Protein AF-C6J0B4-F1 (afdb_monomer)

Sequence (150 aa):
MKRYKYIAIGIILILLVAGTLIFLNHSKNTTFNEIVMKDINTDEISSLQVISRLYNSADEDERSITDKNEINKIVDYFSQLELKRTNLSNISYTESYWITIKVNRELAFGLILYDNHYINIFEYNRGRSSYYKITSKVDPPVVIQELFKK

Solvent-accessible surface area (backbone atoms only — not comparable to full-atom values): 8402 Å² total; per-residue (Å²): 122,68,67,62,52,55,51,51,51,51,51,52,50,50,51,50,53,52,50,49,52,51,60,72,65,61,51,60,71,48,38,42,35,75,73,52,50,71,82,45,62,77,88,47,51,51,34,39,40,39,35,41,39,39,72,90,49,93,65,67,53,78,46,78,43,65,54,66,67,61,50,49,53,55,50,53,58,48,50,69,35,31,29,33,55,46,88,66,84,80,76,88,56,64,39,34,39,41,34,39,40,18,41,82,80,38,76,46,37,39,36,40,37,33,68,83,45,32,37,37,43,31,36,56,88,74,75,44,73,48,33,27,36,53,69,49,86,63,76,78,64,58,64,73,60,48,76,72,60,130

Structure (mmCIF, N/CA/C/O backbone):
data_AF-C6J0B4-F1
#
_entry.id   AF-C6J0B4-F1
#
loop_
_atom_site.group_PDB
_atom_site.id
_atom_site.type_symbol
_atom_site.label_atom_id
_atom_site.label_alt_id
_atom_site.label_comp_id
_atom_site.label_asym_id
_atom_site.label_entity_id
_atom_site.label_seq_id
_atom_site.pdbx_PDB_ins_code
_atom_site.Cartn_x
_atom_site.Cartn_y
_atom_site.Cartn_z
_atom_site.occupancy
_atom_site.B_iso_or_equiv
_atom_site.auth_seq_id
_atom_site.auth_comp_id
_atom_site.auth_asym_id
_atom_site.auth_atom_id
_atom_site.pdbx_PDB_model_num
ATOM 1 N N . MET A 1 1 ? 35.478 -14.460 -47.235 1.00 58.78 1 MET A N 1
ATOM 2 C CA . MET A 1 1 ? 34.771 -15.229 -46.183 1.00 58.78 1 MET A CA 1
ATOM 3 C C . MET A 1 1 ? 34.960 -14.738 -44.739 1.00 58.78 1 MET A C 1
ATOM 5 O O . MET A 1 1 ? 34.064 -14.895 -43.928 1.00 58.78 1 MET A O 1
ATOM 9 N N . LYS A 1 2 ? 36.101 -14.150 -44.355 1.00 61.56 2 LYS A N 1
ATOM 10 C CA . LYS A 1 2 ? 36.332 -13.767 -42.946 1.00 61.56 2 LYS A CA 1
ATOM 11 C C . LYS A 1 2 ? 35.525 -12.534 -42.491 1.00 61.56 2 LYS A C 1
ATOM 13 O O . LYS A 1 2 ? 35.023 -12.520 -41.378 1.00 61.56 2 LYS A O 1
ATOM 18 N N . ARG A 1 3 ? 35.311 -11.549 -43.375 1.00 68.19 3 ARG A N 1
ATOM 19 C CA . ARG A 1 3 ? 34.573 -10.302 -43.070 1.00 68.19 3 ARG A CA 1
ATOM 20 C C . ARG A 1 3 ? 33.112 -10.524 -42.656 1.00 68.19 3 ARG A C 1
ATOM 22 O O . ARG A 1 3 ? 32.685 -9.935 -41.673 1.00 68.19 3 ARG A O 1
ATOM 29 N N . TYR A 1 4 ? 32.380 -11.421 -43.323 1.00 79.12 4 TYR A N 1
ATOM 30 C CA . TYR A 1 4 ? 30.997 -11.725 -42.930 1.00 79.12 4 TYR A CA 1
ATOM 31 C C . TYR A 1 4 ? 30.916 -12.425 -41.566 1.00 79.12 4 TYR A C 1
ATOM 33 O O . TYR A 1 4 ? 29.927 -12.256 -40.866 1.00 79.12 4 TYR A O 1
ATOM 41 N N . LYS A 1 5 ? 31.956 -13.175 -41.159 1.00 79.00 5 LYS A N 1
ATOM 42 C CA . LYS A 1 5 ? 32.008 -13.810 -39.833 1.00 79.00 5 LYS A CA 1
ATOM 43 C C . LYS A 1 5 ? 32.133 -12.760 -38.730 1.00 79.00 5 LYS A C 1
ATOM 45 O O . LYS A 1 5 ? 31.427 -12.851 -37.738 1.00 79.00 5 LYS A O 1
ATOM 50 N N . TYR A 1 6 ? 32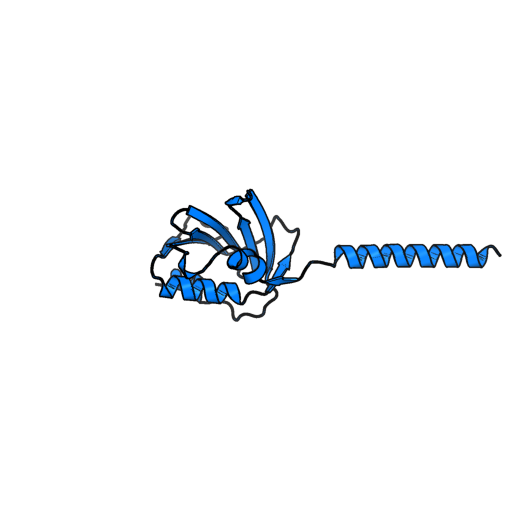.968 -11.739 -38.929 1.00 87.50 6 TYR A N 1
ATOM 51 C CA . TYR A 1 6 ? 33.092 -10.634 -37.972 1.00 87.50 6 TYR A CA 1
ATOM 52 C C . TYR A 1 6 ? 31.825 -9.773 -37.908 1.00 87.50 6 TYR A C 1
ATOM 54 O O . TYR A 1 6 ? 31.418 -9.383 -36.819 1.00 87.50 6 TYR A O 1
ATOM 62 N N . ILE A 1 7 ? 31.158 -9.544 -39.046 1.00 88.62 7 ILE A N 1
ATOM 63 C CA . ILE A 1 7 ? 29.858 -8.854 -39.082 1.00 88.62 7 ILE A CA 1
ATOM 64 C C . ILE A 1 7 ? 28.795 -9.672 -38.332 1.00 88.62 7 ILE A C 1
ATOM 66 O O . ILE A 1 7 ? 28.084 -9.122 -37.497 1.00 88.62 7 ILE A O 1
ATOM 70 N N . ALA A 1 8 ? 28.728 -10.988 -38.558 1.00 88.25 8 ALA A N 1
ATOM 71 C CA . ALA A 1 8 ? 27.793 -11.868 -37.859 1.00 88.25 8 ALA A CA 1
ATOM 72 C C . ALA A 1 8 ? 28.037 -11.897 -36.339 1.00 88.25 8 ALA A C 1
ATOM 74 O O . ALA A 1 8 ? 27.086 -11.805 -35.569 1.00 88.25 8 ALA A O 1
ATOM 75 N N . ILE A 1 9 ? 29.299 -11.953 -35.898 1.00 91.62 9 ILE A N 1
ATOM 76 C CA . ILE A 1 9 ? 29.663 -11.884 -34.472 1.00 91.62 9 ILE A CA 1
ATOM 77 C C . ILE A 1 9 ? 29.249 -10.536 -33.866 1.00 91.62 9 ILE A C 1
ATOM 79 O O . ILE A 1 9 ? 28.689 -10.507 -32.772 1.00 91.62 9 ILE A O 1
ATOM 83 N N . GLY A 1 10 ? 29.473 -9.429 -34.582 1.00 92.69 10 GLY A N 1
ATOM 84 C CA . GLY A 1 10 ? 29.047 -8.099 -34.145 1.00 92.69 10 GLY A CA 1
ATOM 85 C C . GLY A 1 10 ? 27.531 -7.995 -33.971 1.00 92.69 10 GLY A C 1
ATOM 86 O O . GLY A 1 10 ? 27.064 -7.497 -32.951 1.00 92.69 10 GLY A O 1
ATOM 87 N N . ILE A 1 11 ? 26.757 -8.536 -34.917 1.00 92.94 11 ILE A N 1
ATOM 88 C CA . ILE A 1 11 ? 25.289 -8.570 -34.832 1.00 92.94 11 ILE A CA 1
ATOM 89 C C . ILE A 1 11 ? 24.826 -9.415 -33.638 1.00 92.94 11 ILE A C 1
ATOM 91 O O . ILE A 1 11 ? 23.949 -8.984 -32.895 1.00 92.94 11 ILE A O 1
ATOM 95 N N . ILE A 1 12 ? 25.433 -10.584 -33.409 1.00 93.44 12 ILE A N 1
ATOM 96 C CA . ILE A 1 12 ? 25.102 -11.448 -32.264 1.00 93.44 12 ILE A CA 1
ATOM 97 C C . ILE A 1 12 ? 25.381 -10.733 -30.936 1.00 93.44 12 ILE A C 1
ATOM 99 O O . ILE A 1 12 ? 24.549 -10.781 -30.033 1.00 93.44 12 ILE A O 1
ATOM 103 N N . LEU A 1 13 ? 26.511 -10.031 -30.821 1.00 93.62 13 LEU A N 1
ATOM 104 C CA . LEU A 1 13 ? 26.839 -9.244 -29.629 1.00 93.62 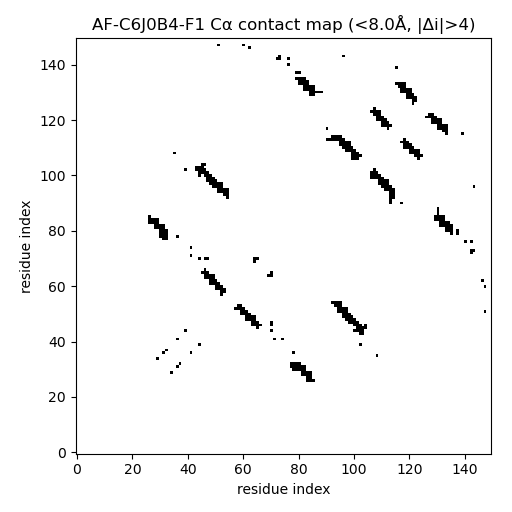13 LEU A CA 1
ATOM 105 C C . LEU A 1 13 ? 25.831 -8.115 -29.392 1.00 93.62 13 LEU A C 1
ATOM 107 O O . LEU A 1 13 ? 25.382 -7.933 -28.264 1.00 93.62 13 LEU A O 1
ATOM 111 N N . ILE A 1 14 ? 25.426 -7.399 -30.445 1.00 93.94 14 ILE A N 1
ATOM 112 C CA . ILE A 1 14 ? 24.409 -6.343 -30.345 1.00 93.94 14 ILE A CA 1
ATOM 113 C C . ILE A 1 14 ? 23.062 -6.925 -29.904 1.00 93.94 14 ILE A C 1
ATOM 115 O O . ILE A 1 14 ? 22.424 -6.363 -29.018 1.00 93.94 14 ILE A O 1
ATOM 119 N N . LEU A 1 15 ? 22.642 -8.062 -30.466 1.00 92.31 15 LEU A N 1
ATOM 120 C CA . LEU A 1 15 ? 21.395 -8.726 -30.080 1.00 92.31 15 LEU A CA 1
ATOM 121 C C . LEU A 1 15 ? 21.431 -9.238 -28.636 1.00 92.31 15 LEU A C 1
ATOM 123 O O . LEU A 1 15 ? 20.428 -9.128 -27.935 1.00 92.31 15 LEU A O 1
ATOM 127 N N . LEU A 1 16 ? 22.575 -9.742 -28.163 1.00 91.62 16 LEU A N 1
ATOM 128 C CA . LEU A 1 16 ? 22.752 -10.149 -26.767 1.00 91.62 16 LEU A CA 1
ATOM 129 C C . LEU A 1 16 ? 22.662 -8.953 -25.814 1.00 91.62 16 LEU A C 1
ATOM 131 O O . LEU A 1 16 ? 21.963 -9.039 -24.810 1.00 91.62 16 LEU A O 1
ATOM 135 N N . VAL A 1 17 ? 23.312 -7.831 -26.138 1.00 91.62 17 VAL A N 1
ATOM 136 C CA . VAL A 1 17 ? 23.243 -6.602 -25.329 1.00 91.62 17 VAL A CA 1
ATOM 137 C C . VAL A 1 17 ? 21.833 -6.007 -25.343 1.00 91.62 17 VAL A C 1
ATOM 139 O O . VAL A 1 17 ? 21.312 -5.619 -24.302 1.00 91.62 17 VAL A O 1
ATOM 142 N N . ALA A 1 18 ? 21.172 -5.966 -26.500 1.00 86.19 18 ALA A N 1
ATOM 143 C CA . ALA A 1 18 ? 19.791 -5.503 -26.593 1.00 86.19 18 ALA A CA 1
ATOM 144 C C . ALA A 1 18 ? 18.842 -6.417 -25.801 1.00 86.19 18 ALA A C 1
ATOM 146 O O . ALA A 1 18 ? 17.997 -5.930 -25.052 1.00 86.19 18 ALA A O 1
ATOM 147 N N . GLY A 1 19 ? 19.016 -7.737 -25.909 1.00 84.25 19 GLY A N 1
ATOM 148 C CA . GLY A 1 19 ? 18.235 -8.726 -25.172 1.00 84.25 19 GLY A CA 1
ATOM 149 C C . GLY A 1 19 ? 18.401 -8.608 -23.657 1.00 84.25 19 GLY A C 1
ATOM 150 O O . GLY A 1 19 ? 17.404 -8.636 -22.936 1.00 84.25 19 GLY A O 1
ATOM 151 N N . THR A 1 20 ? 19.627 -8.408 -23.159 1.00 77.94 20 THR A N 1
ATOM 152 C CA . THR A 1 20 ? 19.869 -8.206 -21.722 1.00 77.94 20 THR A CA 1
ATOM 153 C C . THR A 1 20 ? 19.296 -6.885 -21.233 1.00 77.94 20 THR A C 1
ATOM 155 O O . THR A 1 20 ? 18.648 -6.872 -20.192 1.00 77.94 20 THR A O 1
ATOM 158 N N . LEU A 1 21 ? 19.445 -5.792 -21.986 1.00 75.94 21 LEU A N 1
ATOM 159 C CA . LEU A 1 21 ? 18.843 -4.504 -21.630 1.00 75.94 21 LEU A CA 1
ATOM 160 C C . LEU A 1 21 ? 17.315 -4.587 -21.570 1.00 75.94 21 LEU A C 1
ATOM 162 O O . LEU A 1 21 ? 16.723 -4.090 -20.616 1.00 75.94 21 LEU A O 1
ATOM 166 N N . ILE A 1 22 ? 16.676 -5.251 -22.537 1.00 75.75 22 ILE A N 1
ATOM 167 C CA . ILE A 1 22 ? 15.222 -5.458 -22.543 1.00 75.75 22 ILE A CA 1
ATOM 168 C C . ILE A 1 22 ? 14.795 -6.312 -21.348 1.00 75.75 22 ILE A C 1
ATOM 170 O O . ILE A 1 22 ? 13.854 -5.938 -20.656 1.00 75.75 22 ILE A O 1
ATOM 174 N N . PHE A 1 23 ? 15.486 -7.420 -21.071 1.00 69.25 23 PHE A N 1
ATOM 175 C CA . PHE A 1 23 ? 15.176 -8.291 -19.935 1.00 69.25 23 PHE A CA 1
ATOM 176 C C . PHE A 1 23 ? 15.339 -7.568 -18.590 1.00 69.25 23 PHE A C 1
ATOM 178 O O . PHE A 1 23 ? 14.472 -7.672 -17.726 1.00 69.25 23 PHE A O 1
ATOM 185 N N . LEU A 1 24 ? 16.406 -6.779 -18.434 1.00 64.00 24 LEU A N 1
ATOM 186 C CA . LEU A 1 24 ? 16.653 -5.974 -17.236 1.00 64.00 24 LEU A CA 1
ATOM 187 C C . LEU A 1 24 ? 15.607 -4.864 -17.059 1.00 64.00 24 LEU A C 1
ATOM 189 O O . LEU A 1 24 ? 15.207 -4.579 -15.932 1.00 64.00 24 LEU A O 1
ATOM 193 N N . ASN A 1 25 ? 15.126 -4.270 -18.156 1.00 60.12 25 ASN A N 1
ATOM 194 C CA . ASN A 1 25 ? 14.063 -3.263 -18.124 1.00 60.12 25 ASN A CA 1
ATOM 195 C C . ASN A 1 25 ? 12.645 -3.841 -18.151 1.00 60.12 25 ASN A C 1
ATOM 197 O O . ASN A 1 25 ? 11.688 -3.070 -18.021 1.00 60.12 25 ASN A O 1
ATOM 201 N N . HIS A 1 26 ? 12.487 -5.164 -18.259 1.00 60.44 26 HIS A N 1
ATOM 202 C CA . HIS A 1 26 ? 11.203 -5.854 -18.151 1.00 60.44 26 HIS A CA 1
ATOM 203 C C . HIS A 1 26 ? 10.757 -5.934 -16.684 1.00 60.44 26 HIS A C 1
ATOM 205 O O . HIS A 1 26 ? 10.463 -6.984 -16.117 1.00 60.44 26 HIS A O 1
ATOM 211 N N . SER A 1 27 ? 10.726 -4.776 -16.039 1.00 59.16 27 SER A N 1
ATOM 212 C CA . SER A 1 27 ? 10.014 -4.583 -14.796 1.00 59.16 27 SER A CA 1
ATOM 213 C C . SER A 1 27 ? 8.532 -4.772 -15.089 1.00 59.16 27 SER A C 1
ATOM 215 O O . SER A 1 27 ? 7.940 -3.982 -15.824 1.00 59.16 27 SER A O 1
ATOM 217 N N . LYS A 1 28 ? 7.938 -5.799 -14.486 1.00 69.38 28 LYS A N 1
ATOM 218 C CA . LYS A 1 28 ? 6.504 -6.066 -14.574 1.00 69.38 28 LYS A CA 1
ATOM 219 C C . LYS A 1 28 ? 5.748 -4.882 -13.970 1.00 69.38 28 LYS A C 1
ATOM 221 O O . LYS A 1 28 ? 5.878 -4.619 -12.773 1.00 69.38 28 LYS A O 1
ATOM 226 N N . ASN A 1 29 ? 5.020 -4.157 -14.813 1.00 84.56 29 ASN A N 1
ATOM 227 C CA . ASN A 1 29 ? 3.954 -3.285 -14.342 1.00 84.56 29 ASN A CA 1
ATOM 228 C C . ASN A 1 29 ? 2.894 -4.184 -13.697 1.00 84.56 29 ASN A C 1
ATOM 230 O O . ASN A 1 29 ? 2.629 -5.280 -14.191 1.00 84.56 29 ASN A O 1
ATOM 234 N N . THR A 1 30 ? 2.352 -3.747 -12.575 1.00 91.06 30 THR A N 1
ATOM 235 C CA . THR A 1 30 ? 1.330 -4.451 -11.802 1.00 91.06 30 THR A CA 1
ATOM 236 C C . THR A 1 30 ? 0.481 -3.413 -11.079 1.00 91.06 30 THR A C 1
ATOM 238 O O . THR A 1 30 ? 0.769 -2.218 -11.151 1.00 91.06 30 THR A O 1
ATOM 241 N N . THR A 1 31 ? -0.569 -3.836 -10.392 1.00 92.75 31 THR A N 1
ATOM 242 C CA . THR A 1 31 ? -1.402 -2.942 -9.584 1.00 92.75 31 THR A CA 1
ATOM 243 C C . THR A 1 31 ? -1.359 -3.353 -8.123 1.00 92.75 31 THR A C 1
ATOM 245 O O . THR A 1 31 ? -1.049 -4.498 -7.786 1.00 92.75 31 THR A O 1
ATOM 248 N N . PHE A 1 32 ? -1.696 -2.425 -7.231 1.00 92.31 32 PHE A N 1
ATOM 249 C CA . PHE A 1 32 ? -1.879 -2.767 -5.823 1.00 92.31 32 PHE A CA 1
ATOM 250 C C . PHE A 1 32 ? -2.934 -3.869 -5.643 1.00 92.31 32 PHE A C 1
ATOM 252 O O . PHE A 1 32 ? -2.730 -4.798 -4.862 1.00 92.31 32 PHE A O 1
ATOM 259 N N . ASN A 1 33 ? -4.023 -3.817 -6.418 1.00 91.62 33 ASN A N 1
ATOM 260 C CA . ASN A 1 33 ? -5.073 -4.831 -6.381 1.00 91.62 33 ASN A CA 1
ATOM 261 C C . ASN A 1 33 ? -4.559 -6.234 -6.712 1.00 91.62 33 ASN A C 1
ATOM 263 O O . ASN A 1 33 ? -4.904 -7.189 -6.020 1.00 91.62 33 ASN A O 1
ATOM 267 N N . GLU A 1 34 ? -3.705 -6.368 -7.726 1.00 91.50 34 GLU A N 1
ATOM 268 C CA . GLU A 1 34 ? -3.117 -7.660 -8.099 1.00 91.50 34 GLU A CA 1
ATOM 269 C C . GLU A 1 34 ? -2.222 -8.257 -7.006 1.00 91.50 34 GLU A C 1
ATOM 271 O O . GLU A 1 34 ? -2.104 -9.482 -6.926 1.00 91.50 34 GLU A O 1
ATOM 276 N N . ILE A 1 35 ? -1.585 -7.410 -6.192 1.00 91.19 35 ILE A N 1
ATOM 277 C CA . ILE A 1 35 ? -0.647 -7.832 -5.146 1.00 91.19 35 ILE A CA 1
ATOM 278 C C . ILE A 1 35 ? -1.364 -8.103 -3.822 1.00 91.19 35 ILE A C 1
ATOM 280 O O . ILE A 1 35 ? -1.071 -9.101 -3.171 1.00 91.19 35 ILE A O 1
ATOM 284 N N . VAL A 1 36 ? -2.264 -7.208 -3.407 1.00 91.19 36 VAL A N 1
ATOM 285 C CA . VAL A 1 36 ? -2.860 -7.217 -2.062 1.00 91.19 36 VAL A CA 1
ATOM 286 C C . VAL A 1 36 ? -4.304 -7.708 -2.099 1.00 91.19 36 VAL A C 1
ATOM 288 O O . VAL A 1 36 ? -4.646 -8.678 -1.426 1.00 91.19 36 VAL A O 1
ATOM 291 N N . MET A 1 37 ? -5.153 -7.077 -2.913 1.00 88.94 37 MET A N 1
ATOM 292 C CA . MET A 1 37 ? -6.601 -7.346 -2.910 1.00 88.94 37 MET A CA 1
ATOM 293 C C . MET A 1 37 ? -6.980 -8.673 -3.566 1.00 88.94 37 MET A C 1
ATOM 295 O O . MET A 1 37 ? -8.067 -9.188 -3.343 1.00 88.94 37 MET A O 1
ATOM 299 N N . LYS A 1 38 ? -6.079 -9.279 -4.339 1.00 88.12 38 LYS A N 1
ATOM 300 C CA . LYS A 1 38 ? -6.272 -10.641 -4.843 1.00 88.12 38 LYS A CA 1
ATOM 301 C C . LYS A 1 38 ? -6.393 -11.673 -3.714 1.00 88.12 38 LYS A C 1
ATOM 303 O O . LYS A 1 38 ? -7.118 -12.654 -3.868 1.00 88.12 38 LYS A O 1
ATOM 308 N N . ASP A 1 39 ? -5.682 -11.448 -2.612 1.00 84.19 39 ASP A N 1
ATOM 309 C CA . ASP A 1 39 ? -5.573 -12.392 -1.499 1.00 84.19 39 ASP A CA 1
ATOM 310 C C . ASP A 1 39 ? -6.452 -11.971 -0.296 1.00 84.19 39 ASP A C 1
ATOM 312 O O . ASP A 1 39 ? -6.478 -12.678 0.711 1.00 84.19 39 ASP A O 1
ATOM 316 N N . ILE A 1 40 ? -7.174 -10.839 -0.381 1.00 86.88 40 ILE A N 1
ATOM 317 C CA . ILE A 1 40 ? -8.006 -10.286 0.703 1.00 86.88 40 ILE A CA 1
ATOM 318 C C . ILE A 1 40 ? -9.325 -9.736 0.168 1.00 86.88 40 ILE A C 1
ATOM 320 O O . ILE A 1 40 ? -9.341 -8.905 -0.735 1.00 86.88 40 ILE A O 1
ATOM 324 N N . ASN A 1 41 ? -10.427 -10.089 0.829 1.00 85.12 41 ASN A N 1
ATOM 325 C CA . ASN A 1 41 ? -11.686 -9.369 0.681 1.00 85.12 41 ASN A CA 1
ATOM 326 C C . ASN A 1 41 ? -11.714 -8.136 1.606 1.00 85.12 41 ASN A C 1
ATOM 328 O O . ASN A 1 41 ? -11.495 -8.251 2.813 1.00 85.12 41 ASN A O 1
ATOM 332 N N . THR A 1 42 ? -12.012 -6.954 1.058 1.00 84.25 42 THR A N 1
ATOM 333 C CA . THR A 1 42 ? -12.117 -5.691 1.809 1.00 84.25 42 THR A CA 1
ATOM 334 C C . THR A 1 42 ? -13.063 -5.793 3.012 1.00 84.25 42 THR A C 1
ATOM 336 O O . THR A 1 42 ? -12.772 -5.248 4.080 1.00 84.25 42 THR A O 1
ATOM 339 N N . ASP A 1 43 ? -14.148 -6.562 2.893 1.00 86.56 43 ASP A N 1
ATOM 340 C CA . ASP A 1 43 ? -15.111 -6.764 3.981 1.00 86.56 43 ASP A CA 1
ATOM 341 C C . ASP A 1 43 ? -14.507 -7.495 5.192 1.00 86.56 43 ASP A C 1
ATOM 343 O O . ASP A 1 43 ? -14.929 -7.275 6.332 1.00 86.56 43 ASP A O 1
ATOM 347 N N . GLU A 1 44 ? -13.463 -8.295 4.981 1.00 91.25 44 GLU A N 1
ATOM 348 C CA . GLU A 1 44 ? -12.772 -9.061 6.023 1.00 91.25 44 GLU A CA 1
ATOM 349 C C . GLU A 1 44 ? -11.674 -8.247 6.732 1.00 91.25 44 GLU A C 1
ATOM 351 O O . GLU A 1 44 ? -11.149 -8.666 7.772 1.00 91.25 44 GLU A O 1
ATOM 356 N N . ILE A 1 45 ? -11.343 -7.052 6.221 1.00 93.94 45 ILE A N 1
ATOM 357 C CA . ILE A 1 45 ? -10.387 -6.142 6.862 1.00 93.94 45 ILE A CA 1
ATOM 358 C C . ILE A 1 45 ? -10.984 -5.653 8.181 1.00 93.94 45 ILE A C 1
ATOM 360 O O . ILE A 1 45 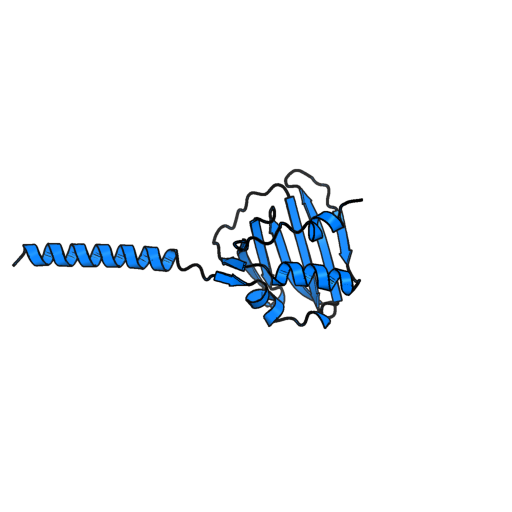? -11.919 -4.857 8.223 1.00 93.94 45 ILE A O 1
ATOM 364 N N . SER A 1 46 ? -10.434 -6.144 9.282 1.00 94.50 46 SER A N 1
ATOM 365 C CA . SER A 1 46 ? -10.887 -5.840 10.639 1.00 94.50 46 SER A CA 1
ATOM 366 C C . SER A 1 46 ? -10.413 -4.479 11.151 1.00 94.50 46 SER A C 1
ATOM 368 O O . SER A 1 46 ? -11.121 -3.850 11.932 1.00 94.50 46 SER A O 1
ATOM 370 N N . SER A 1 47 ? -9.226 -4.032 10.736 1.00 95.75 47 SER A N 1
ATOM 371 C CA . SER A 1 47 ? -8.662 -2.742 11.140 1.00 95.75 47 SER A CA 1
ATOM 372 C C . SER A 1 47 ? -7.449 -2.375 10.293 1.00 95.75 47 SER A C 1
ATOM 374 O O . SER A 1 47 ? -6.737 -3.264 9.811 1.00 95.75 47 SER A O 1
ATOM 376 N N . LEU A 1 48 ? -7.151 -1.081 10.232 1.00 95.75 48 LEU A N 1
ATOM 377 C CA . LEU A 1 48 ? -5.881 -0.547 9.754 1.00 95.75 48 LEU A CA 1
ATOM 378 C C . LEU A 1 48 ? -5.157 0.141 10.912 1.00 95.75 48 LEU A C 1
ATOM 380 O O . LEU A 1 48 ? -5.775 0.864 11.687 1.00 95.75 48 LEU A O 1
ATOM 384 N N . GLN A 1 49 ? -3.853 -0.067 11.028 1.00 95.62 49 GLN A N 1
ATOM 385 C CA . GLN A 1 49 ? -2.994 0.726 11.909 1.00 95.62 49 GLN A CA 1
ATOM 386 C C . GLN A 1 49 ? -2.093 1.572 11.021 1.00 95.62 49 GLN A C 1
ATOM 388 O O . GLN A 1 49 ? -1.436 1.014 10.147 1.00 95.62 49 GLN A O 1
ATOM 393 N N . VAL A 1 50 ? -2.081 2.887 11.218 1.00 94.12 50 VAL A N 1
ATOM 394 C CA . VAL A 1 50 ? -1.288 3.828 10.424 1.00 94.12 50 VAL A CA 1
ATOM 395 C C . VAL A 1 50 ? -0.369 4.596 11.357 1.00 94.12 50 VAL A C 1
ATOM 397 O O . VAL A 1 50 ? -0.845 5.258 12.275 1.00 94.12 50 VAL A O 1
ATOM 400 N N . ILE A 1 51 ? 0.934 4.515 11.111 1.00 93.19 51 ILE A N 1
ATOM 401 C CA . ILE A 1 51 ? 1.956 5.267 11.838 1.00 93.19 51 ILE A CA 1
ATOM 402 C C . ILE A 1 51 ? 2.603 6.243 10.857 1.00 93.19 51 ILE A C 1
ATOM 404 O O . ILE A 1 51 ? 3.140 5.829 9.827 1.00 93.19 51 ILE A O 1
ATOM 408 N N . SER A 1 52 ? 2.521 7.534 11.159 1.00 91.25 52 SER A N 1
ATOM 409 C CA . SER A 1 52 ? 3.220 8.594 10.434 1.00 91.25 52 SER A CA 1
ATOM 410 C C . SER A 1 52 ? 4.616 8.774 11.015 1.00 91.25 52 SER A C 1
ATOM 412 O O . SER A 1 52 ? 4.770 8.880 12.232 1.00 91.25 52 SER A O 1
ATOM 414 N N . ARG A 1 53 ? 5.633 8.829 10.151 1.00 88.06 53 ARG A N 1
ATOM 415 C CA . ARG A 1 53 ? 7.028 9.005 10.559 1.00 88.06 53 ARG A CA 1
ATOM 416 C C . ARG A 1 53 ? 7.774 9.956 9.632 1.00 88.06 53 ARG A C 1
ATOM 418 O O . ARG A 1 53 ? 7.874 9.711 8.429 1.00 88.06 53 ARG A O 1
ATOM 425 N N . LEU A 1 54 ? 8.378 10.989 10.213 1.00 86.44 54 LEU A N 1
ATOM 426 C CA . LEU A 1 54 ? 9.285 11.906 9.519 1.00 86.44 54 LEU A CA 1
ATOM 427 C C . LEU A 1 54 ? 10.730 11.403 9.619 1.00 86.44 54 LEU A C 1
ATOM 429 O O . LEU A 1 54 ? 11.152 10.930 10.671 1.00 86.44 54 LEU A O 1
ATOM 433 N N . TYR A 1 55 ? 11.508 11.533 8.542 1.00 79.06 55 TYR A N 1
ATOM 434 C CA . TYR A 1 55 ? 12.862 10.962 8.440 1.00 79.06 55 TYR A CA 1
ATOM 435 C C . TYR A 1 55 ? 13.810 11.377 9.585 1.00 79.06 55 TYR A C 1
ATOM 437 O O . TYR A 1 55 ? 14.605 10.564 10.048 1.00 79.06 55 TYR A O 1
ATOM 445 N N . ASN A 1 56 ? 13.691 12.614 10.079 1.00 80.06 56 ASN A N 1
ATOM 446 C CA . ASN A 1 56 ? 14.537 13.170 11.144 1.00 80.06 56 ASN A CA 1
ATOM 447 C C . ASN A 1 56 ? 13.788 13.428 12.463 1.00 80.06 56 ASN A C 1
ATOM 449 O O . ASN A 1 56 ? 14.284 14.187 13.294 1.00 80.06 56 ASN A O 1
ATOM 453 N N . SER A 1 57 ? 12.603 12.842 12.654 1.00 79.94 57 SER A N 1
ATOM 454 C CA . SER A 1 57 ? 11.862 12.973 13.911 1.00 79.94 57 SER A CA 1
ATOM 455 C C . SER A 1 57 ? 11.808 11.647 14.660 1.00 79.94 57 SER A C 1
ATOM 457 O O . SER A 1 57 ? 11.691 10.582 14.054 1.00 79.94 57 SER A O 1
ATOM 459 N N . ALA A 1 58 ? 11.897 11.728 15.987 1.00 78.44 58 ALA A N 1
ATOM 460 C CA . ALA A 1 58 ? 11.529 10.627 16.873 1.00 78.44 58 ALA A CA 1
ATOM 461 C C . ALA A 1 58 ? 10.017 10.607 17.153 1.00 78.44 58 ALA A C 1
ATOM 463 O O . ALA A 1 58 ? 9.522 9.632 17.712 1.00 78.44 58 ALA A O 1
ATOM 464 N N . ASP A 1 59 ? 9.306 11.671 16.772 1.00 80.62 59 ASP A N 1
ATOM 465 C CA . ASP A 1 59 ? 7.864 11.758 16.930 1.00 80.62 59 ASP A CA 1
ATOM 466 C C . ASP A 1 59 ? 7.184 10.870 15.887 1.00 80.62 59 ASP A C 1
ATOM 468 O O . ASP A 1 59 ? 7.413 10.997 14.678 1.00 80.62 59 ASP A O 1
ATOM 472 N N . GLU A 1 60 ? 6.342 9.974 16.385 1.00 86.69 60 GLU A N 1
ATOM 473 C CA . GLU A 1 60 ? 5.483 9.105 15.598 1.00 86.69 60 GLU A CA 1
ATOM 474 C C . GLU A 1 60 ? 4.040 9.378 16.020 1.00 86.69 60 GLU A C 1
ATOM 476 O O . GLU A 1 60 ? 3.714 9.352 17.208 1.00 86.69 60 GLU A O 1
ATOM 481 N N . ASP A 1 61 ? 3.175 9.641 15.043 1.00 88.56 61 ASP A N 1
ATOM 482 C CA . ASP A 1 61 ? 1.737 9.714 15.279 1.00 88.56 61 ASP A CA 1
ATOM 483 C C . ASP A 1 61 ? 1.103 8.406 14.822 1.00 88.56 61 ASP A C 1
ATOM 485 O O . ASP A 1 61 ? 1.268 7.989 13.673 1.00 88.56 61 ASP A O 1
ATOM 489 N N . GLU A 1 62 ? 0.339 7.774 15.707 1.00 92.69 62 GLU A N 1
ATOM 490 C CA . GLU A 1 62 ? -0.354 6.523 15.425 1.00 92.69 62 GLU A CA 1
ATOM 491 C C . GLU A 1 62 ? -1.872 6.724 15.390 1.00 92.69 62 GLU A C 1
ATOM 493 O O . GLU A 1 62 ? -2.475 7.355 16.262 1.00 92.69 62 GLU A O 1
ATOM 498 N N . ARG A 1 63 ? -2.512 6.128 14.384 1.00 93.25 63 ARG A N 1
ATOM 499 C CA . ARG A 1 63 ? -3.965 6.038 14.239 1.00 93.25 63 ARG A CA 1
ATOM 500 C C . ARG A 1 63 ? -4.370 4.578 14.061 1.00 93.25 63 ARG A C 1
ATOM 502 O O . ARG A 1 63 ? -3.887 3.894 13.160 1.00 93.25 63 ARG A O 1
ATOM 509 N N . SER A 1 64 ? -5.304 4.119 14.890 1.00 94.56 64 SER A N 1
ATOM 510 C CA . SER A 1 64 ? -5.995 2.841 14.705 1.00 94.56 64 SER A CA 1
ATOM 511 C C . SER A 1 64 ? -7.375 3.103 14.115 1.00 94.56 64 SER A C 1
ATOM 513 O O . SER A 1 64 ? -8.174 3.834 14.700 1.00 94.56 64 SER A O 1
ATOM 515 N N . ILE A 1 65 ? -7.639 2.524 12.949 1.00 94.62 65 ILE A N 1
ATOM 516 C CA . ILE A 1 65 ? -8.850 2.738 12.163 1.00 94.62 65 ILE A CA 1
ATOM 517 C C . ILE A 1 65 ? -9.651 1.441 12.159 1.00 94.62 65 ILE A C 1
ATOM 519 O O . ILE A 1 65 ? -9.199 0.408 11.659 1.00 94.62 65 ILE A O 1
ATOM 523 N N . THR A 1 66 ? -10.856 1.508 12.715 1.00 95.12 66 THR A N 1
ATOM 524 C CA . THR A 1 66 ? -11.832 0.408 12.746 1.00 95.12 66 THR A CA 1
ATOM 525 C C . THR A 1 66 ? -13.138 0.765 12.039 1.00 95.12 66 THR A C 1
ATOM 527 O O . THR A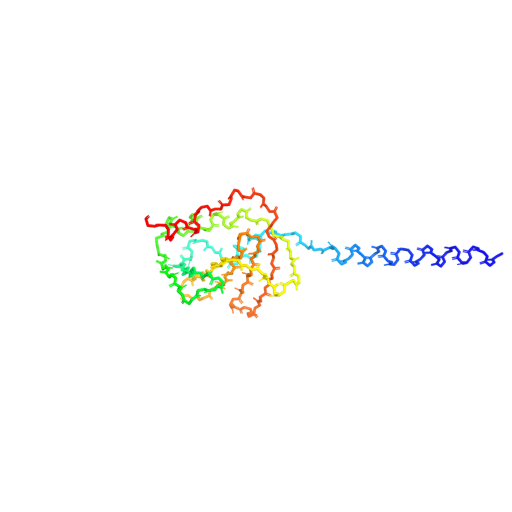 1 66 ? -13.945 -0.127 11.774 1.00 95.12 66 THR A O 1
ATOM 530 N N . ASP A 1 67 ? -13.348 2.045 11.708 1.00 94.38 67 ASP A N 1
ATOM 531 C CA . ASP A 1 67 ? -14.504 2.485 10.934 1.00 94.38 67 ASP A CA 1
ATOM 532 C C . ASP A 1 67 ? -14.430 1.936 9.506 1.00 94.38 67 ASP A C 1
ATOM 534 O O . ASP A 1 67 ? -13.454 2.137 8.781 1.00 94.38 67 ASP A O 1
ATOM 538 N N . LYS A 1 68 ? -15.485 1.236 9.088 1.00 92.88 68 LYS A N 1
ATOM 539 C CA . LYS A 1 68 ? -15.523 0.572 7.783 1.00 92.88 68 LYS A CA 1
ATOM 540 C C . LYS A 1 68 ? -15.517 1.551 6.612 1.00 92.88 68 LYS A C 1
ATOM 542 O O . LYS A 1 68 ? -14.940 1.227 5.579 1.00 92.88 68 LYS A O 1
ATOM 547 N N . ASN A 1 69 ? -16.107 2.737 6.752 1.00 91.75 69 ASN A N 1
ATOM 548 C CA . ASN A 1 69 ? -16.102 3.718 5.669 1.00 91.75 69 ASN A CA 1
ATOM 549 C C . ASN A 1 69 ? -14.701 4.305 5.477 1.00 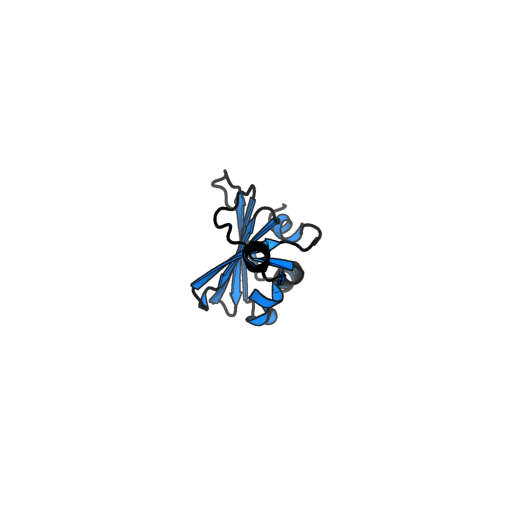91.75 69 ASN A C 1
ATOM 551 O O . ASN A 1 69 ? -14.264 4.488 4.344 1.00 91.75 69 ASN A O 1
ATOM 555 N N . GLU A 1 70 ? -13.987 4.575 6.567 1.00 91.75 70 GLU A N 1
ATOM 556 C CA . GLU A 1 70 ? -12.604 5.052 6.535 1.00 91.75 70 GLU A CA 1
ATOM 557 C C . GLU A 1 70 ? -11.648 3.989 5.975 1.00 91.75 70 GLU A C 1
ATOM 559 O O . GLU A 1 70 ? -10.847 4.293 5.089 1.00 91.75 70 GLU A O 1
ATOM 564 N N . ILE A 1 71 ? -11.807 2.724 6.387 1.00 93.44 71 ILE A N 1
ATOM 565 C CA . ILE A 1 71 ? -11.081 1.586 5.799 1.00 93.44 71 ILE A CA 1
ATOM 566 C C . ILE A 1 71 ? -11.327 1.519 4.290 1.00 93.44 71 ILE A C 1
ATOM 568 O O . ILE A 1 71 ? -10.367 1.467 3.523 1.00 93.44 71 ILE A O 1
ATOM 572 N N . ASN A 1 72 ? -12.589 1.566 3.856 1.00 91.75 72 ASN A N 1
ATOM 573 C CA . ASN A 1 72 ? -12.944 1.476 2.441 1.00 91.75 72 ASN A CA 1
ATOM 574 C C . ASN A 1 72 ? -12.356 2.631 1.626 1.00 91.75 72 ASN A C 1
ATOM 576 O O . ASN A 1 72 ? -11.862 2.392 0.532 1.00 91.75 72 ASN A O 1
ATOM 580 N N . LYS A 1 73 ? -12.337 3.859 2.160 1.00 90.56 73 LYS A N 1
ATOM 581 C CA . LYS A 1 73 ? -11.697 5.010 1.498 1.00 90.56 73 LYS A CA 1
ATOM 582 C C . LYS A 1 73 ? -10.196 4.805 1.299 1.00 90.56 73 LYS A C 1
ATOM 584 O O . LYS A 1 73 ? -9.676 5.085 0.223 1.00 90.56 73 LYS A O 1
ATOM 589 N N . ILE A 1 74 ? -9.499 4.317 2.325 1.00 91.50 74 ILE A N 1
ATOM 590 C CA . ILE A 1 74 ? -8.054 4.062 2.254 1.00 91.50 74 ILE A CA 1
ATOM 591 C C . ILE A 1 74 ? -7.759 2.936 1.259 1.00 91.50 74 ILE A C 1
ATOM 593 O O . ILE A 1 74 ? -6.867 3.056 0.421 1.00 91.50 74 ILE A O 1
ATOM 597 N N . VAL A 1 75 ? -8.524 1.850 1.339 1.00 91.25 75 VAL A N 1
ATOM 598 C CA . VAL A 1 75 ? -8.426 0.705 0.432 1.00 91.25 75 VAL A CA 1
ATOM 599 C C . VAL A 1 75 ? -8.683 1.118 -1.013 1.00 91.25 75 VAL A C 1
ATOM 601 O O . VAL A 1 75 ? -7.888 0.765 -1.881 1.00 91.25 75 VAL A O 1
ATOM 604 N N . ASP A 1 76 ? -9.743 1.885 -1.266 1.00 89.38 76 ASP A N 1
ATOM 605 C CA . ASP A 1 76 ? -10.098 2.366 -2.600 1.00 89.38 76 ASP A CA 1
ATOM 606 C C . ASP A 1 76 ? -8.992 3.242 -3.190 1.00 89.38 76 ASP A C 1
ATOM 608 O O . ASP A 1 76 ? -8.599 3.033 -4.337 1.00 89.38 76 ASP A O 1
ATOM 612 N N . TYR A 1 77 ? -8.398 4.131 -2.387 1.00 89.06 77 TYR A N 1
ATOM 613 C CA . TYR A 1 77 ? -7.224 4.891 -2.810 1.00 89.06 77 TYR A CA 1
ATOM 614 C C . TYR A 1 77 ? -6.082 3.969 -3.268 1.00 89.06 77 TYR A C 1
ATOM 616 O O . TYR A 1 77 ? -5.571 4.113 -4.381 1.00 89.06 77 TYR A O 1
ATOM 624 N N . PHE A 1 78 ? -5.686 3.000 -2.434 1.00 90.81 78 PHE A N 1
ATOM 625 C CA . PHE A 1 78 ? -4.594 2.095 -2.792 1.00 90.81 78 PHE A CA 1
ATOM 626 C C . PHE A 1 78 ? -4.937 1.241 -4.016 1.00 90.81 78 PHE A C 1
ATOM 628 O O . PHE A 1 78 ? -4.060 0.984 -4.837 1.00 90.81 78 PHE A O 1
ATOM 635 N N . SER A 1 79 ? -6.203 0.852 -4.179 1.00 89.25 79 SER A N 1
ATOM 636 C CA . SER A 1 79 ? -6.685 0.020 -5.287 1.00 89.25 79 SER A CA 1
ATOM 637 C C . SER A 1 79 ? -6.429 0.629 -6.674 1.00 89.25 79 SER A C 1
ATOM 639 O O . SER A 1 79 ? -6.261 -0.101 -7.652 1.00 89.25 79 SER A O 1
ATOM 641 N N . GLN A 1 80 ? -6.336 1.960 -6.741 1.00 89.38 80 GLN A N 1
ATOM 642 C CA . GLN A 1 80 ? -6.102 2.733 -7.962 1.00 89.38 80 GLN A CA 1
ATOM 643 C C . GLN A 1 80 ? -4.612 2.842 -8.331 1.00 89.38 80 GLN A C 1
ATOM 645 O O . GLN A 1 80 ? -4.278 3.369 -9.393 1.00 89.38 80 GLN A O 1
ATOM 650 N N . LEU A 1 81 ? -3.700 2.365 -7.474 1.00 91.25 81 LEU A N 1
ATOM 651 C CA . LEU A 1 81 ? -2.266 2.512 -7.704 1.00 91.25 81 LEU A CA 1
ATOM 652 C C . LEU A 1 81 ? -1.735 1.523 -8.743 1.00 91.25 81 LEU A C 1
ATOM 654 O O . LEU A 1 81 ? -1.815 0.298 -8.590 1.00 91.25 81 LEU A O 1
ATOM 658 N N . GLU A 1 82 ? -1.067 2.085 -9.746 1.00 92.69 82 GLU A N 1
ATOM 659 C CA . GLU A 1 82 ? -0.203 1.352 -10.663 1.00 92.69 82 GLU A CA 1
ATOM 660 C C . GLU A 1 82 ? 1.225 1.342 -10.126 1.00 92.69 82 GLU A C 1
ATOM 662 O O . GLU A 1 82 ? 1.783 2.371 -9.726 1.00 92.69 82 GLU A O 1
ATOM 667 N N . LEU A 1 83 ? 1.825 0.159 -10.139 1.00 93.06 83 LEU A N 1
ATOM 668 C CA . LEU A 1 83 ? 3.080 -0.139 -9.479 1.00 93.06 83 LEU A CA 1
ATOM 669 C C . LEU A 1 83 ? 4.078 -0.734 -10.467 1.00 93.06 83 LEU A C 1
ATOM 671 O O . LEU A 1 83 ? 3.786 -1.642 -11.245 1.00 93.06 83 LEU A O 1
ATOM 675 N N . LYS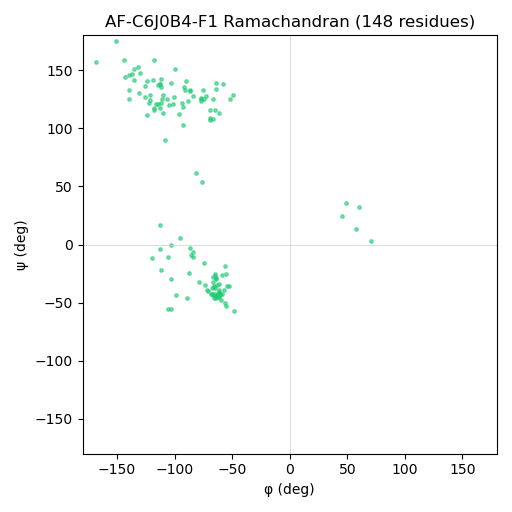 A 1 84 ? 5.316 -0.257 -10.377 1.00 92.00 84 LYS A N 1
ATOM 676 C CA . LYS A 1 84 ? 6.451 -0.767 -11.137 1.00 92.00 84 LYS A CA 1
ATOM 677 C C . LYS A 1 84 ? 7.495 -1.317 -10.176 1.00 92.00 84 LYS A C 1
ATOM 679 O O . LYS A 1 84 ? 8.059 -0.564 -9.382 1.00 92.00 84 LYS A O 1
ATOM 684 N N . ARG A 1 85 ? 7.755 -2.628 -10.225 1.00 91.25 85 ARG A N 1
ATOM 685 C CA . ARG A 1 85 ? 8.705 -3.274 -9.304 1.00 91.25 85 ARG A CA 1
ATOM 686 C C . ARG A 1 85 ? 10.096 -2.645 -9.416 1.00 91.25 85 ARG A C 1
ATOM 688 O O . ARG A 1 85 ? 10.584 -2.391 -10.515 1.00 91.25 85 ARG A O 1
ATOM 695 N N . THR A 1 86 ? 10.744 -2.428 -8.277 1.00 88.50 86 THR A N 1
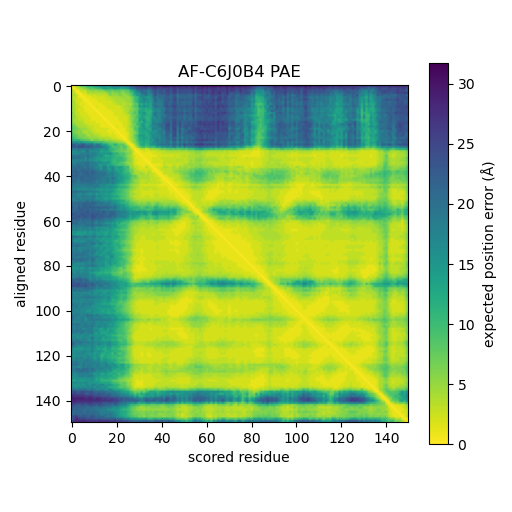ATOM 696 C CA . THR A 1 86 ? 12.104 -1.889 -8.204 1.00 88.50 86 THR A CA 1
ATOM 697 C C . THR A 1 86 ? 12.978 -2.719 -7.268 1.00 88.50 86 THR A C 1
ATOM 699 O O . THR A 1 86 ? 12.490 -3.352 -6.336 1.00 88.50 86 THR A O 1
ATOM 702 N N . ASN A 1 87 ? 14.286 -2.705 -7.525 1.00 84.62 87 ASN A N 1
ATOM 703 C CA . ASN A 1 87 ? 15.298 -3.333 -6.671 1.00 84.62 87 ASN A CA 1
ATOM 704 C C . ASN A 1 87 ? 15.919 -2.333 -5.677 1.00 84.62 87 ASN A C 1
ATOM 706 O O . ASN A 1 87 ? 16.886 -2.665 -4.997 1.00 84.62 87 ASN A O 1
ATOM 710 N N . LEU A 1 88 ? 15.405 -1.099 -5.618 1.00 78.69 88 LEU A N 1
ATOM 711 C CA . LEU A 1 88 ? 15.842 -0.094 -4.652 1.00 78.69 88 LEU A CA 1
ATOM 712 C C . LEU A 1 88 ? 15.388 -0.507 -3.247 1.00 78.69 88 LEU A C 1
ATOM 714 O O . LEU A 1 88 ? 14.205 -0.413 -2.935 1.00 78.69 88 LEU A O 1
ATOM 718 N N . SER A 1 89 ? 16.325 -0.954 -2.411 1.00 71.25 89 SER A N 1
ATOM 719 C CA . SER A 1 89 ? 16.072 -1.251 -0.994 1.00 71.25 89 SER A CA 1
ATOM 720 C C . SER A 1 89 ? 16.242 -0.028 -0.088 1.00 71.25 89 SER A C 1
ATOM 722 O O . SER A 1 89 ? 15.641 0.029 0.979 1.00 71.25 89 SER A O 1
ATOM 724 N N . ASN A 1 90 ? 17.035 0.961 -0.520 1.00 80.19 90 ASN A N 1
ATOM 725 C CA . ASN A 1 90 ? 17.288 2.203 0.214 1.00 80.19 90 ASN A CA 1
ATOM 726 C C . ASN A 1 90 ? 16.578 3.361 -0.489 1.00 80.19 90 ASN A C 1
ATOM 728 O O . ASN A 1 90 ? 17.131 3.985 -1.396 1.00 80.19 90 ASN A O 1
ATOM 732 N N . ILE A 1 91 ? 15.334 3.615 -0.091 1.00 85.81 91 ILE A N 1
ATOM 733 C CA . ILE A 1 91 ? 14.549 4.750 -0.579 1.00 85.81 91 ILE A CA 1
ATOM 734 C C . ILE A 1 91 ? 14.850 5.944 0.326 1.00 85.81 91 ILE A C 1
ATOM 736 O O . ILE A 1 91 ? 14.697 5.851 1.540 1.00 85.81 91 ILE A O 1
ATOM 740 N N . SER A 1 92 ? 15.304 7.053 -0.258 1.00 87.44 92 SER A N 1
ATOM 741 C CA . SER A 1 92 ? 15.356 8.338 0.444 1.00 87.44 92 SER A CA 1
ATOM 742 C C . SER A 1 92 ? 13.939 8.895 0.523 1.00 87.44 92 SER A C 1
ATOM 744 O O . SER A 1 92 ? 13.225 8.862 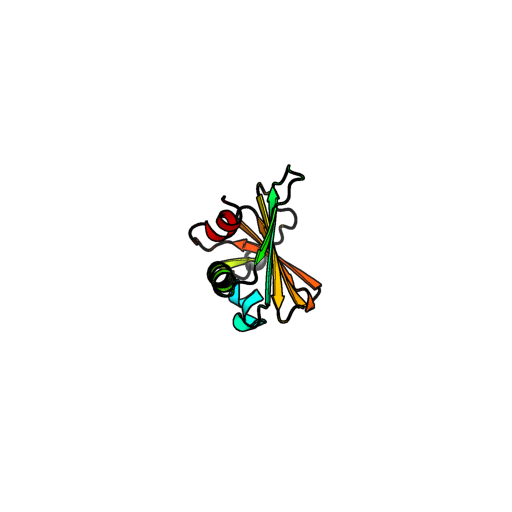-0.479 1.00 87.44 92 SER A O 1
ATOM 746 N N . TYR A 1 93 ? 13.542 9.357 1.706 1.00 89.75 93 TYR A N 1
ATOM 747 C CA . TYR A 1 93 ? 12.220 9.916 1.954 1.00 89.75 93 TYR A CA 1
ATOM 748 C C . TYR A 1 93 ? 12.291 11.069 2.953 1.00 89.75 93 TYR A C 1
ATOM 750 O O . TYR A 1 93 ? 13.237 11.158 3.739 1.00 89.75 93 TYR A O 1
ATOM 758 N N . THR A 1 94 ? 11.279 11.930 2.933 1.00 90.38 94 THR A N 1
ATOM 759 C CA . THR A 1 94 ? 11.057 12.986 3.931 1.00 90.38 94 THR A CA 1
ATOM 760 C C . THR A 1 94 ? 10.026 12.530 4.958 1.00 90.38 94 THR A C 1
ATOM 762 O O . THR A 1 94 ? 10.233 12.676 6.165 1.00 90.38 94 THR A O 1
ATOM 765 N N . GLU A 1 95 ? 8.952 11.909 4.476 1.00 89.56 95 GLU A N 1
ATOM 766 C CA . GLU A 1 95 ? 7.861 11.344 5.255 1.00 89.56 95 GLU A CA 1
ATOM 767 C C . GLU A 1 95 ? 7.566 9.903 4.824 1.00 89.56 95 GLU A C 1
ATOM 769 O O . GLU A 1 95 ? 7.739 9.503 3.667 1.00 89.56 95 GLU A O 1
ATOM 774 N N . SER A 1 96 ? 7.135 9.092 5.784 1.00 91.94 96 SER A N 1
ATOM 775 C CA . SER A 1 96 ? 6.681 7.736 5.518 1.00 91.94 96 SER A CA 1
ATOM 776 C C . SER A 1 96 ? 5.456 7.381 6.343 1.00 91.94 96 SER A C 1
ATOM 778 O O . SER A 1 96 ? 5.337 7.797 7.495 1.00 91.94 96 SER A O 1
ATOM 780 N N . TYR A 1 97 ? 4.580 6.567 5.760 1.00 93.38 97 TYR A N 1
ATOM 781 C CA . TYR A 1 97 ? 3.400 6.031 6.432 1.00 93.38 97 TYR A CA 1
ATOM 782 C C . TYR A 1 97 ? 3.490 4.517 6.489 1.00 93.38 97 TYR A C 1
ATOM 784 O O . TYR A 1 97 ? 3.532 3.852 5.452 1.00 93.38 97 TYR A O 1
ATOM 792 N N . TRP A 1 98 ? 3.537 3.982 7.702 1.00 94.62 98 TRP A N 1
ATOM 793 C CA . TRP A 1 98 ? 3.588 2.551 7.958 1.00 94.62 98 TRP A CA 1
ATOM 794 C C . TRP A 1 98 ? 2.168 2.086 8.227 1.00 94.62 98 TRP A C 1
ATOM 796 O O . TRP A 1 98 ? 1.554 2.483 9.215 1.00 94.62 98 TRP A O 1
ATOM 806 N N . ILE A 1 99 ? 1.626 1.282 7.322 1.00 95.69 99 ILE A N 1
ATOM 807 C CA . ILE A 1 99 ? 0.230 0.860 7.350 1.00 95.69 99 ILE A CA 1
ATOM 808 C C . ILE A 1 99 ? 0.187 -0.647 7.539 1.00 95.69 99 ILE A C 1
ATOM 810 O O . ILE A 1 99 ? 0.698 -1.400 6.716 1.00 95.69 99 ILE A O 1
ATOM 814 N N . THR A 1 100 ? -0.454 -1.102 8.606 1.00 96.69 100 THR A N 1
ATOM 815 C CA . THR A 1 100 ? -0.690 -2.523 8.858 1.00 96.69 100 THR A CA 1
ATOM 816 C C . THR A 1 100 ? -2.147 -2.852 8.580 1.00 96.69 100 THR A C 1
ATOM 818 O O . THR A 1 100 ? -3.044 -2.314 9.231 1.00 96.69 100 THR A O 1
ATOM 821 N N . ILE A 1 101 ? -2.381 -3.766 7.641 1.00 96.19 101 ILE A N 1
ATOM 822 C CA . ILE A 1 101 ? -3.700 -4.296 7.300 1.00 96.19 101 ILE A CA 1
ATOM 823 C C . ILE A 1 101 ? -3.937 -5.565 8.115 1.00 96.19 101 ILE A C 1
ATOM 825 O O . ILE A 1 101 ? -3.209 -6.553 7.961 1.00 96.19 101 ILE A O 1
ATOM 829 N N . LYS A 1 102 ? -4.974 -5.551 8.963 1.00 95.75 102 LYS A N 1
ATOM 830 C CA . LYS A 1 102 ? -5.400 -6.732 9.722 1.00 95.75 102 LYS A CA 1
ATOM 831 C C . LYS A 1 102 ? -6.692 -7.311 9.170 1.00 95.75 102 LYS A C 1
ATOM 833 O O . LYS A 1 102 ? -7.710 -6.618 9.137 1.00 95.75 102 LYS A O 1
ATOM 838 N N . VAL A 1 103 ? -6.684 -8.593 8.833 1.00 94.06 103 VAL A N 1
ATOM 839 C CA . VAL A 1 103 ? -7.852 -9.351 8.359 1.00 94.06 103 VAL A CA 1
ATOM 840 C C . VAL A 1 103 ? -8.242 -10.338 9.443 1.00 94.06 103 VAL A C 1
ATOM 842 O O . VAL A 1 103 ? -7.380 -11.041 9.958 1.00 94.06 103 VAL A O 1
ATOM 845 N N . ASN A 1 104 ? -9.514 -10.357 9.849 1.00 90.94 104 ASN A N 1
ATOM 846 C CA . ASN A 1 104 ? -9.978 -11.212 10.954 1.00 90.94 104 ASN A CA 1
ATOM 847 C C . ASN A 1 104 ? -9.098 -11.124 12.226 1.00 90.94 104 ASN A C 1
ATOM 849 O O . ASN A 1 104 ? -8.927 -12.106 12.941 1.00 90.94 104 ASN A O 1
ATOM 853 N N . ARG A 1 105 ? -8.570 -9.926 12.532 1.00 88.50 105 ARG A N 1
ATOM 854 C CA . ARG A 1 105 ? -7.639 -9.608 13.640 1.00 88.50 105 ARG A CA 1
ATOM 855 C C . ARG A 1 105 ? -6.208 -10.143 13.497 1.00 88.50 105 ARG A C 1
ATOM 857 O O . ARG A 1 105 ? -5.394 -9.887 14.383 1.00 88.50 105 ARG A O 1
ATOM 864 N N . GLU A 1 106 ? -5.869 -10.793 12.391 1.00 93.00 106 GLU A N 1
ATOM 865 C CA . GLU A 1 106 ? -4.515 -11.264 12.091 1.00 93.00 106 GLU A CA 1
ATOM 866 C C . GLU A 1 106 ? -3.780 -10.314 11.140 1.00 93.00 106 GLU A C 1
ATOM 868 O O . GLU A 1 106 ? -4.395 -9.623 10.329 1.00 93.00 106 GLU A O 1
ATOM 873 N N . LEU A 1 107 ? -2.449 -10.262 11.246 1.00 93.94 107 LEU A N 1
ATOM 874 C CA . LEU A 1 107 ? -1.600 -9.461 10.362 1.00 93.94 107 LEU A CA 1
ATOM 875 C C . LEU A 1 107 ? -1.605 -10.069 8.959 1.00 93.94 107 LEU A C 1
ATOM 877 O O . LEU A 1 107 ? -1.114 -11.179 8.768 1.00 93.94 107 LEU A O 1
ATOM 881 N N . ALA A 1 108 ? -2.129 -9.334 7.980 1.00 94.56 108 ALA A N 1
ATOM 882 C CA . ALA A 1 108 ? -2.198 -9.812 6.606 1.00 94.56 108 ALA A CA 1
ATOM 883 C C . ALA A 1 108 ? -1.112 -9.159 5.743 1.00 94.56 108 ALA A C 1
ATOM 885 O O . ALA A 1 108 ? -0.262 -9.852 5.179 1.00 94.56 108 ALA A O 1
ATOM 886 N N . PHE A 1 109 ? -1.078 -7.821 5.719 1.00 96.44 109 PHE A N 1
ATOM 887 C CA . PHE A 1 109 ? -0.089 -7.049 4.961 1.00 96.44 109 PHE A CA 1
ATOM 888 C C . PHE A 1 109 ? 0.457 -5.871 5.761 1.00 96.44 109 PHE A C 1
ATOM 890 O O . PHE A 1 109 ? -0.261 -5.249 6.542 1.00 96.44 109 PHE A O 1
ATOM 897 N N . GLY A 1 110 ? 1.728 -5.554 5.534 1.00 96.19 110 GLY A N 1
ATOM 898 C CA . GLY A 1 110 ? 2.362 -4.309 5.956 1.00 96.19 110 GLY A CA 1
ATOM 899 C C . GLY A 1 110 ? 2.710 -3.479 4.729 1.00 96.19 110 GLY A C 1
ATOM 900 O O . GLY A 1 110 ? 3.185 -4.021 3.735 1.00 96.19 110 GLY A O 1
ATOM 901 N N . LEU A 1 111 ? 2.478 -2.176 4.779 1.00 95.81 111 LEU A N 1
ATOM 902 C CA . LEU A 1 111 ? 2.819 -1.238 3.718 1.00 95.81 111 LEU A CA 1
ATOM 903 C C . LEU A 1 111 ? 3.700 -0.136 4.297 1.00 95.81 111 LEU A C 1
ATOM 905 O O . LEU A 1 111 ? 3.435 0.346 5.395 1.00 95.81 111 LEU A O 1
ATOM 909 N N . ILE A 1 112 ? 4.706 0.299 3.545 1.00 94.19 112 ILE A N 1
ATOM 910 C CA . ILE A 1 112 ? 5.431 1.536 3.844 1.00 94.19 112 ILE A CA 1
ATOM 911 C C . ILE A 1 112 ? 5.360 2.428 2.619 1.00 94.19 112 ILE A C 1
ATOM 913 O O . ILE A 1 112 ? 5.940 2.105 1.584 1.00 94.19 112 ILE A O 1
ATOM 917 N N . LEU A 1 113 ? 4.632 3.533 2.734 1.00 93.38 113 LEU A N 1
ATOM 918 C CA . LEU A 1 113 ? 4.500 4.542 1.689 1.00 93.38 113 LEU A CA 1
ATOM 919 C C . LEU A 1 113 ? 5.553 5.629 1.914 1.00 93.38 113 LEU A C 1
ATOM 921 O O . LEU A 1 113 ? 5.557 6.238 2.976 1.00 93.38 113 LEU A O 1
ATOM 925 N N . TYR A 1 114 ? 6.428 5.864 0.937 1.00 92.06 114 TYR A N 1
ATOM 926 C CA . TYR A 1 114 ? 7.530 6.830 1.007 1.00 92.06 114 TYR A CA 1
ATOM 927 C C . TYR A 1 114 ? 7.257 8.019 0.091 1.00 92.06 114 TYR A C 1
ATOM 929 O O . TYR A 1 114 ? 7.234 7.847 -1.135 1.00 92.06 114 TYR A O 1
ATOM 937 N N . ASP A 1 115 ? 7.051 9.205 0.672 1.00 89.31 115 ASP A N 1
ATOM 938 C CA . ASP A 1 115 ? 6.755 10.464 -0.031 1.00 89.31 115 ASP A CA 1
ATOM 939 C C . ASP A 1 115 ? 5.685 10.335 -1.143 1.00 89.31 115 ASP A C 1
ATOM 941 O O . ASP A 1 115 ? 5.719 11.075 -2.120 1.00 89.31 115 ASP A O 1
ATOM 945 N N . ASN A 1 116 ? 4.782 9.349 -1.075 1.00 87.50 116 ASN A N 1
ATOM 946 C CA . ASN A 1 116 ? 3.850 8.967 -2.154 1.00 87.50 116 ASN A CA 1
ATOM 947 C C . ASN A 1 116 ? 4.493 8.572 -3.506 1.00 87.50 116 ASN A C 1
ATOM 949 O O . ASN A 1 116 ? 3.795 8.448 -4.511 1.00 87.50 116 ASN A O 1
ATOM 953 N N . HIS A 1 117 ? 5.805 8.328 -3.558 1.00 90.19 117 HIS A N 1
ATOM 954 C CA . HIS A 1 117 ? 6.524 7.946 -4.784 1.00 90.19 117 HIS A CA 1
ATOM 955 C C . HIS A 1 117 ? 6.850 6.454 -4.847 1.00 90.19 117 HIS A C 1
ATOM 957 O O . HIS A 1 117 ? 6.952 5.869 -5.932 1.00 90.19 117 HIS A O 1
ATOM 963 N N . TYR A 1 118 ? 7.042 5.837 -3.685 1.00 92.75 118 TYR A N 1
ATOM 964 C CA . TYR A 1 118 ? 7.391 4.431 -3.568 1.00 92.75 118 TYR A CA 1
ATOM 965 C C . TYR A 1 118 ? 6.566 3.769 -2.480 1.00 92.75 118 TYR A C 1
ATOM 967 O O . TYR A 1 118 ? 6.203 4.397 -1.489 1.00 92.75 118 TYR A O 1
ATOM 975 N N . ILE A 1 119 ? 6.321 2.477 -2.652 1.00 94.00 119 ILE A N 1
ATOM 976 C CA . ILE A 1 119 ? 5.664 1.648 -1.655 1.00 94.00 119 ILE A CA 1
ATOM 977 C C . ILE A 1 119 ? 6.466 0.365 -1.447 1.00 94.00 119 ILE A C 1
ATOM 979 O O . ILE A 1 119 ? 6.854 -0.314 -2.403 1.00 94.00 119 ILE A O 1
ATOM 983 N N . ASN A 1 120 ? 6.742 0.042 -0.189 1.00 95.00 120 ASN A N 1
ATOM 984 C CA . ASN A 1 120 ? 7.123 -1.301 0.216 1.00 95.00 120 ASN A CA 1
ATOM 985 C C . ASN A 1 120 ? 5.862 -2.070 0.608 1.00 95.00 120 ASN A C 1
ATOM 987 O O . ASN A 1 120 ? 5.020 -1.528 1.317 1.00 95.00 120 ASN A O 1
ATOM 991 N N . ILE A 1 121 ? 5.745 -3.314 0.152 1.00 95.56 121 ILE A N 1
ATOM 992 C CA . ILE A 1 121 ? 4.650 -4.215 0.513 1.00 95.56 121 ILE A CA 1
ATOM 993 C C . ILE A 1 121 ? 5.257 -5.460 1.153 1.00 95.56 121 ILE A C 1
ATOM 995 O O . ILE A 1 121 ? 6.110 -6.116 0.549 1.00 95.56 121 ILE A O 1
ATOM 999 N N . PHE A 1 122 ? 4.812 -5.770 2.368 1.00 95.62 122 PHE A N 1
ATOM 1000 C CA . PHE A 1 122 ? 5.176 -6.944 3.147 1.00 95.62 122 PHE A CA 1
ATOM 1001 C C . PHE A 1 122 ? 3.981 -7.890 3.286 1.00 95.62 122 PHE A C 1
ATOM 1003 O O . PHE A 1 122 ? 2.942 -7.519 3.827 1.00 95.62 122 PHE A O 1
ATOM 1010 N N . GLU A 1 123 ? 4.146 -9.125 2.824 1.00 94.69 123 GLU A N 1
ATOM 1011 C CA . GLU A 1 123 ? 3.185 -10.220 2.955 1.00 94.69 123 GLU A CA 1
ATOM 1012 C C . GLU A 1 123 ? 3.515 -11.021 4.224 1.00 94.69 123 GLU A C 1
ATOM 1014 O O . GLU A 1 123 ? 4.458 -11.821 4.217 1.00 94.69 123 GLU A O 1
ATOM 1019 N N . TYR A 1 124 ? 2.760 -10.829 5.315 1.00 93.25 124 TYR A N 1
ATOM 1020 C CA . TYR A 1 124 ? 3.062 -11.480 6.602 1.00 93.25 124 TYR A CA 1
ATOM 1021 C C . TYR A 1 124 ? 3.005 -13.009 6.505 1.00 93.25 124 TYR A C 1
ATOM 1023 O O . TYR A 1 124 ? 3.889 -13.695 7.015 1.00 93.25 124 TYR A O 1
ATOM 1031 N N . ASN A 1 125 ? 2.015 -13.548 5.789 1.00 89.38 125 ASN A N 1
ATOM 1032 C CA . ASN A 1 125 ? 1.826 -14.992 5.606 1.00 89.38 125 ASN A CA 1
ATOM 1033 C C . ASN A 1 125 ? 2.975 -15.679 4.839 1.00 89.38 125 ASN A C 1
ATOM 1035 O O . ASN A 1 125 ? 3.234 -16.863 5.043 1.00 89.38 125 ASN A O 1
ATOM 1039 N N . ARG A 1 126 ? 3.660 -14.955 3.946 1.00 90.94 126 ARG A N 1
ATOM 1040 C CA . ARG A 1 126 ? 4.743 -15.475 3.097 1.00 90.94 126 ARG A CA 1
ATOM 1041 C C . ARG A 1 126 ? 6.127 -15.021 3.556 1.00 90.94 126 ARG A C 1
ATOM 1043 O O . ARG A 1 126 ? 7.117 -15.520 3.023 1.00 90.94 126 ARG A O 1
ATOM 1050 N N . GLY A 1 127 ? 6.208 -14.073 4.492 1.00 92.56 127 GLY A N 1
ATOM 1051 C CA . GLY A 1 127 ? 7.461 -13.466 4.941 1.00 92.56 127 GLY A CA 1
ATOM 1052 C C . GLY A 1 127 ? 8.222 -12.767 3.811 1.00 92.56 127 GLY A C 1
ATOM 1053 O O . GLY A 1 127 ? 9.452 -12.793 3.787 1.00 92.56 127 GLY A O 1
ATOM 1054 N N . ARG A 1 128 ? 7.509 -12.204 2.826 1.00 92.12 128 ARG A N 1
ATOM 1055 C CA . ARG A 1 128 ? 8.105 -11.589 1.629 1.00 92.12 128 ARG A CA 1
ATOM 1056 C C . ARG A 1 128 ? 7.882 -10.091 1.628 1.00 92.12 128 ARG A C 1
ATOM 1058 O O . ARG A 1 128 ? 6.789 -9.625 1.911 1.00 92.12 128 ARG A O 1
ATOM 1065 N N . SER A 1 129 ? 8.924 -9.354 1.255 1.00 93.19 129 SER A N 1
ATOM 1066 C CA . SER A 1 129 ? 8.868 -7.912 1.035 1.00 93.19 129 SER A CA 1
ATOM 1067 C C . SER A 1 129 ? 9.223 -7.597 -0.414 1.00 93.19 129 SER A C 1
ATOM 1069 O O . SER A 1 129 ? 10.093 -8.245 -1.007 1.00 93.19 129 SER A O 1
ATOM 1071 N N . SER A 1 130 ? 8.553 -6.623 -1.016 1.00 93.25 130 SER A N 1
ATOM 1072 C CA . SER A 1 130 ? 8.904 -6.110 -2.340 1.00 93.25 130 SER A CA 1
ATOM 1073 C C . SER A 1 130 ? 8.689 -4.606 -2.425 1.00 93.25 130 SER A C 1
ATOM 1075 O O . SER A 1 130 ? 7.752 -4.061 -1.847 1.00 93.25 130 SER A O 1
ATOM 1077 N N . TYR A 1 131 ? 9.578 -3.947 -3.165 1.00 93.81 131 TYR A N 1
ATOM 1078 C CA . TYR A 1 131 ? 9.562 -2.506 -3.371 1.00 93.81 131 TYR A CA 1
ATOM 1079 C C . TYR A 1 131 ? 9.016 -2.175 -4.753 1.00 93.81 131 TYR A C 1
ATOM 1081 O O . TYR A 1 131 ? 9.352 -2.817 -5.757 1.00 93.81 131 TYR A O 1
ATOM 1089 N N . TYR A 1 132 ? 8.200 -1.132 -4.805 1.00 93.19 132 TYR A N 1
ATOM 1090 C CA . TYR A 1 132 ? 7.560 -0.667 -6.020 1.00 93.19 132 TYR A CA 1
ATOM 1091 C C . TYR A 1 132 ? 7.657 0.850 -6.116 1.00 93.19 132 TYR A C 1
ATOM 1093 O O . TYR A 1 132 ? 7.534 1.564 -5.123 1.00 93.19 132 TYR A O 1
ATOM 1101 N N . LYS A 1 133 ? 7.868 1.341 -7.334 1.00 92.75 133 LYS A N 1
ATOM 1102 C CA . LYS A 1 133 ? 7.651 2.737 -7.695 1.00 92.75 133 LYS A CA 1
ATOM 1103 C C . LYS A 1 133 ? 6.190 2.908 -8.096 1.00 92.75 133 LYS A C 1
ATOM 1105 O O . LYS A 1 133 ? 5.696 2.119 -8.898 1.00 92.75 133 LYS A O 1
ATOM 1110 N N . ILE A 1 134 ? 5.537 3.941 -7.583 1.00 92.12 134 ILE A N 1
ATOM 1111 C CA . ILE A 1 134 ? 4.185 4.314 -7.998 1.00 92.12 134 ILE A CA 1
ATOM 1112 C C . ILE A 1 134 ? 4.295 5.035 -9.347 1.00 92.12 134 ILE A C 1
ATOM 1114 O O . ILE A 1 134 ? 5.085 5.969 -9.504 1.00 92.12 134 ILE A O 1
ATOM 1118 N N . THR A 1 135 ? 3.572 4.547 -10.354 1.00 90.81 135 THR A N 1
ATOM 1119 C CA . THR A 1 135 ? 3.587 5.104 -11.719 1.00 90.81 135 THR A CA 1
ATOM 1120 C C . THR A 1 135 ? 2.282 5.772 -12.106 1.00 90.81 135 THR A C 1
ATOM 1122 O O . THR A 1 135 ? 2.282 6.618 -13.001 1.00 90.81 135 THR A O 1
ATOM 1125 N N . SER A 1 136 ? 1.191 5.417 -11.433 1.00 85.94 136 SER A N 1
ATOM 1126 C CA . SER A 1 136 ? -0.098 6.070 -11.601 1.00 85.94 136 SER A CA 1
ATOM 1127 C C . SER A 1 136 ? -0.008 7.527 -11.163 1.00 85.94 136 SER A C 1
ATOM 1129 O O . SER A 1 136 ? 0.485 7.832 -10.077 1.00 85.94 136 SER A O 1
ATOM 1131 N N . LYS A 1 137 ? -0.549 8.425 -11.985 1.00 70.56 137 LYS A N 1
ATOM 1132 C CA . LYS A 1 137 ? -0.840 9.806 -11.590 1.00 70.56 137 LYS A CA 1
ATOM 1133 C C . LYS A 1 137 ? -2.172 9.827 -10.841 1.00 70.56 137 LYS A C 1
ATOM 1135 O O . LYS A 1 137 ? -3.143 10.383 -11.338 1.00 70.56 137 LYS A O 1
ATOM 1140 N N . VAL A 1 138 ? -2.244 9.132 -9.709 1.00 62.38 138 VAL A N 1
ATOM 1141 C CA . VAL A 1 138 ? -3.344 9.382 -8.775 1.00 62.38 138 VAL A CA 1
ATOM 1142 C C . VAL A 1 138 ? -3.021 10.730 -8.153 1.00 62.38 138 VAL A C 1
ATOM 1144 O O . VAL A 1 138 ? -1.878 10.932 -7.729 1.00 62.38 138 VAL A O 1
ATOM 1147 N N . ASP A 1 139 ? -3.965 11.671 -8.178 1.00 58.38 139 ASP A N 1
ATOM 1148 C CA . ASP A 1 139 ? -3.794 12.916 -7.432 1.00 58.38 139 ASP A CA 1
ATOM 1149 C C . ASP A 1 139 ? -3.375 12.537 -6.007 1.00 58.38 139 ASP A C 1
ATOM 1151 O O . ASP A 1 139 ? -3.975 11.620 -5.433 1.00 58.38 139 ASP A O 1
ATOM 1155 N N . PRO A 1 140 ? -2.286 13.130 -5.477 1.00 50.12 140 PRO A N 1
ATOM 1156 C CA . PRO A 1 140 ? -1.680 12.668 -4.237 1.00 50.12 140 PRO A CA 1
ATOM 1157 C C . PRO A 1 140 ? -2.783 12.592 -3.190 1.00 50.12 140 PRO A C 1
ATOM 1159 O O . PRO A 1 140 ? -3.498 13.585 -3.011 1.00 50.12 140 PRO A O 1
ATOM 1162 N N . PRO A 1 141 ? -2.995 11.441 -2.535 1.00 53.94 141 PRO A N 1
ATOM 1163 C CA . PRO A 1 141 ? -4.103 11.351 -1.623 1.00 53.94 141 PRO A CA 1
ATOM 1164 C C . PRO A 1 141 ? -3.766 12.240 -0.447 1.00 53.94 141 PRO A C 1
ATOM 1166 O O . PRO A 1 141 ? -2.971 11.927 0.441 1.00 53.94 141 PRO A O 1
ATOM 1169 N N . VAL A 1 142 ? -4.489 13.334 -0.382 1.00 61.91 142 VAL A N 1
ATOM 1170 C CA . VAL A 1 142 ? -4.633 14.037 0.869 1.00 61.91 142 VAL A CA 1
ATOM 1171 C C . VAL A 1 142 ? -5.203 13.068 1.926 1.00 61.91 142 VAL A C 1
ATOM 1173 O O . VAL A 1 142 ? -4.926 13.277 3.088 1.00 61.91 142 VAL A O 1
ATOM 1176 N N . VAL A 1 143 ? -5.822 11.934 1.538 1.00 77.50 143 VAL A N 1
ATOM 1177 C CA . VAL A 1 143 ? -6.403 10.887 2.404 1.00 77.50 143 VAL A CA 1
ATOM 1178 C C . VAL A 1 143 ? -5.482 10.405 3.530 1.00 77.50 143 VAL A C 1
ATOM 1180 O O . VAL A 1 143 ? -5.882 10.486 4.683 1.00 77.50 143 VAL A O 1
ATOM 1183 N N . ILE A 1 144 ? -4.269 9.901 3.247 1.00 82.69 144 ILE A N 1
ATOM 1184 C CA . ILE A 1 144 ? -3.402 9.351 4.316 1.00 82.69 144 ILE A CA 1
ATOM 1185 C C . ILE A 1 144 ? -2.841 10.477 5.191 1.00 82.69 144 ILE A C 1
ATOM 1187 O O . ILE A 1 144 ? -2.792 10.349 6.411 1.00 82.69 144 ILE A O 1
ATOM 1191 N N . GLN A 1 145 ? -2.474 11.604 4.579 1.00 83.00 145 GLN A N 1
ATOM 1192 C CA . GLN A 1 145 ? -2.007 12.795 5.291 1.00 83.00 145 GLN A CA 1
ATOM 1193 C C . GLN A 1 145 ? -3.118 13.428 6.155 1.00 83.00 145 GLN A C 1
ATOM 1195 O O . GLN A 1 145 ? -2.851 13.916 7.249 1.00 83.00 145 GLN A O 1
ATOM 1200 N N . GLU A 1 146 ? -4.371 13.410 5.692 1.00 84.38 146 GLU A N 1
ATOM 1201 C CA . GLU A 1 146 ? -5.566 13.942 6.363 1.00 84.38 146 GLU A CA 1
ATOM 1202 C C . GLU A 1 146 ? -5.893 13.201 7.647 1.00 84.38 146 GLU A C 1
ATOM 1204 O O . GLU A 1 146 ? -6.408 13.825 8.570 1.00 84.38 146 GLU A O 1
ATOM 1209 N N . LEU A 1 147 ? -5.510 11.924 7.763 1.00 82.19 147 LEU A N 1
ATOM 1210 C CA . LEU A 1 147 ? -5.611 11.182 9.024 1.00 82.19 147 LEU A CA 1
ATOM 1211 C C . LEU A 1 147 ? -4.882 11.895 10.173 1.00 82.19 147 LEU A C 1
ATOM 1213 O O . LEU A 1 147 ? -5.230 11.710 11.339 1.00 82.19 147 LEU A O 1
ATOM 1217 N N . PHE A 1 148 ? -3.881 12.717 9.855 1.00 81.50 148 PHE A N 1
ATOM 1218 C CA . PHE A 1 148 ? -3.026 13.399 10.824 1.00 81.50 148 PHE A CA 1
ATOM 1219 C C . PHE A 1 148 ? -3.213 14.922 10.842 1.00 81.50 148 PHE A C 1
ATOM 1221 O O . PHE A 1 148 ? -2.644 15.594 11.702 1.00 81.50 148 PHE A O 1
ATOM 1228 N N . LYS A 1 149 ? -4.044 15.486 9.957 1.00 75.06 149 LYS A N 1
ATOM 1229 C CA . LYS A 1 149 ? -4.404 16.910 10.013 1.00 75.06 149 LYS A CA 1
ATOM 1230 C C . LYS A 1 149 ? -5.443 17.116 11.125 1.00 75.06 149 LYS A C 1
ATOM 1232 O O . LYS A 1 149 ? -6.471 16.443 11.143 1.00 75.06 149 LYS A O 1
ATOM 1237 N N . LYS A 1 150 ? -5.134 17.995 12.083 1.00 52.94 150 LYS A N 1
ATOM 1238 C CA . LYS A 1 150 ? -6.056 18.442 13.140 1.00 52.94 150 LYS A CA 1
ATOM 1239 C C . LYS A 1 150 ? -6.902 19.614 12.670 1.00 52.94 150 LYS A C 1
ATOM 1241 O O . LYS A 1 150 ? -6.341 20.475 11.956 1.00 52.94 150 LYS A O 1
#

pLDDT: mean 86.64, std 10.3, range [50.12, 96.69]

Foldseek 3Di:
DVVVVVVVVVVVVVVVVVVVVVVVVPFDKDALCVVAVVVDDLVQFQWKWKWKDFPPDPDIDIDIGRDSVLSVVVVVLRRQWIWTFDPDPDDDAGMWMWMFTAGNNHTAWIWIQGVVQKIWIAGPVVRDITIIGTDDVDPRPVSSVVVVDD

Mean predicted aligned error: 8.45 Å

Secondary structure (DSSP, 8-state):
-HHHHHHHHHHHHHHHHHHHHHHHH---EEEHIIIIITS--GGGEEEEEEEEEETT-S-EEEEEE--HHHHHHHHHHHHT-EEEEE-------SEEEEEEEEETTEEEEEEEEETTTEEEEEETTTTEEEEEEE-S-PPP-HHHHHTT--

Nearest PDB structures (foldseek):
  2yrz-assembly1_A  TM=5.133E-01  e=3.640E-02  Homo sapiens
  2haz-assembly1_A  TM=5.923E-01  e=4.332E-01  Homo sapiens
  8p7a-assembly2_B  TM=5.674E-01  e=8.859E-01  Homo sapiens
  8g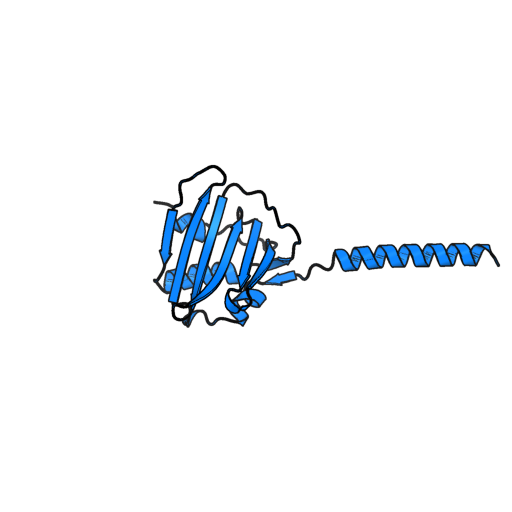m8-assembly3_E  TM=4.462E-01  e=3.141E+00  Ginglymostoma cirratum

Radius of gyration: 20.83 Å; Cα contacts (8 Å, |Δi|>4): 242; chains: 1; bounding box: 52×34×63 Å